Protein AF-A0AAP8MDX5-F1 (afdb_monomer)

Foldseek 3Di:
DFFAKEWEAQAAQKKKAWPVRPDIGDHRGIDMDTDQDLADKIKIAIDGHFQKDWQAKDQDPLEARHGHRPRIGIDHSPPQDPPDVVSVVNGRHHDYGYIYTDMDGDPPTDDPVVVVPPPDPDD

Sequence (123 aa):
MSACKVVVVALDHGAVASGDLTFFCLPGERCEIDFPDFTTDMRLQVIAEPGYMFERWSDAHSHLCSGFTDPVCRLNTNNLDPQNPDHVAMLDSEHVFYVGAVMEVDPDGPDPSIILFDGQVFD

Structure (mmCIF, N/CA/C/O backbone):
data_AF-A0AAP8MDX5-F1
#
_entry.id   AF-A0AAP8MDX5-F1
#
loop_
_atom_site.group_PDB
_atom_site.id
_atom_site.type_symbol
_atom_site.label_atom_id
_atom_site.label_alt_id
_atom_site.label_comp_id
_atom_site.label_asym_id
_atom_site.label_entity_id
_atom_site.label_seq_id
_atom_site.pdbx_PDB_ins_code
_atom_site.Cartn_x
_atom_site.Cartn_y
_atom_site.Cartn_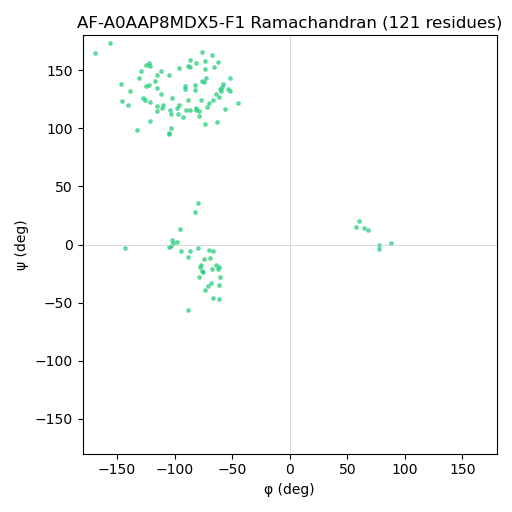z
_atom_site.occupancy
_atom_site.B_iso_or_equiv
_atom_site.auth_seq_id
_atom_site.auth_comp_id
_atom_site.auth_asym_id
_atom_site.auth_atom_id
_atom_site.pdbx_PDB_model_num
ATOM 1 N N . MET A 1 1 ? -0.331 -1.488 -23.931 1.00 48.34 1 MET A N 1
ATOM 2 C CA . MET A 1 1 ? 0.504 -0.740 -22.976 1.00 48.34 1 MET A CA 1
ATOM 3 C C . MET A 1 1 ? 0.851 -1.746 -21.910 1.00 48.34 1 MET A C 1
ATOM 5 O O . MET A 1 1 ? -0.074 -2.287 -21.326 1.00 48.34 1 MET A O 1
ATOM 9 N N . SER A 1 2 ? 2.121 -2.108 -21.802 1.00 56.22 2 SER A N 1
ATOM 10 C CA . SER A 1 2 ? 2.616 -3.080 -20.829 1.00 56.22 2 SER A CA 1
ATOM 11 C C . SER A 1 2 ? 3.131 -2.277 -19.637 1.00 56.22 2 SER A C 1
ATOM 13 O O . SER A 1 2 ? 3.957 -1.390 -19.833 1.00 56.22 2 SER A O 1
ATOM 15 N N . ALA A 1 3 ? 2.566 -2.503 -18.456 1.00 64.44 3 ALA A N 1
ATOM 16 C CA . ALA A 1 3 ? 2.992 -1.871 -17.215 1.00 64.44 3 ALA A CA 1
ATOM 17 C C . ALA A 1 3 ? 2.776 -2.863 -16.071 1.00 64.44 3 ALA A C 1
ATOM 19 O O . ALA A 1 3 ? 1.735 -3.523 -16.013 1.00 64.44 3 ALA A O 1
ATOM 20 N N . CYS A 1 4 ? 3.746 -2.941 -15.162 1.00 68.31 4 CYS A N 1
ATOM 21 C CA . CYS A 1 4 ? 3.612 -3.702 -13.930 1.00 68.31 4 CYS A CA 1
ATOM 22 C C . CYS A 1 4 ? 2.437 -3.141 -13.127 1.00 68.31 4 CYS A C 1
ATOM 24 O O . CYS A 1 4 ? 2.316 -1.924 -12.942 1.00 68.31 4 CYS A O 1
ATOM 26 N N . LYS A 1 5 ? 1.575 -4.038 -12.651 1.00 74.12 5 LYS A N 1
ATOM 27 C CA . LYS A 1 5 ? 0.329 -3.674 -11.991 1.00 74.12 5 LYS A CA 1
ATOM 28 C C . LYS A 1 5 ? 0.392 -4.036 -10.519 1.00 74.12 5 LYS A C 1
ATOM 30 O O . LYS A 1 5 ? 0.697 -5.170 -10.148 1.00 74.12 5 LYS A O 1
ATOM 35 N N . VAL A 1 6 ? 0.052 -3.089 -9.658 1.00 76.19 6 VAL A N 1
ATOM 36 C CA . VAL A 1 6 ? -0.163 -3.360 -8.237 1.00 76.19 6 VAL A CA 1
ATOM 37 C C . VAL A 1 6 ? -1.644 -3.211 -7.947 1.00 76.19 6 VAL A C 1
ATOM 39 O O . VAL A 1 6 ? -2.235 -2.150 -8.132 1.00 76.19 6 VAL A O 1
ATOM 42 N N . VAL A 1 7 ? -2.251 -4.293 -7.481 1.00 78.62 7 VAL A N 1
ATOM 43 C CA . VAL A 1 7 ? -3.618 -4.305 -6.980 1.00 78.62 7 VAL A CA 1
ATOM 44 C C . VAL A 1 7 ? -3.565 -4.070 -5.478 1.00 78.62 7 VAL A C 1
ATOM 46 O O . VAL A 1 7 ? -3.144 -4.917 -4.692 1.00 78.62 7 VAL A O 1
ATOM 49 N N . VAL A 1 8 ? -4.011 -2.897 -5.060 1.00 77.81 8 VAL A N 1
ATOM 50 C CA . VAL A 1 8 ? -4.222 -2.588 -3.653 1.00 77.81 8 VAL A CA 1
ATOM 51 C C . VAL A 1 8 ? -5.572 -3.168 -3.247 1.00 77.81 8 VAL A C 1
ATOM 53 O O . VAL A 1 8 ? -6.616 -2.803 -3.783 1.00 77.81 8 VAL A O 1
ATOM 56 N N . VAL A 1 9 ? -5.543 -4.102 -2.307 1.00 76.44 9 VAL A N 1
ATOM 57 C CA . VAL A 1 9 ? -6.722 -4.697 -1.685 1.00 76.44 9 VAL A CA 1
ATOM 58 C C . VAL A 1 9 ? -6.866 -4.065 -0.310 1.00 76.44 9 VAL A C 1
ATOM 60 O O . VAL A 1 9 ? -6.175 -4.438 0.637 1.00 76.44 9 VAL A O 1
ATOM 63 N N . ALA A 1 10 ? -7.760 -3.093 -0.197 1.00 75.12 10 ALA A N 1
ATOM 64 C CA . ALA A 1 10 ? -8.151 -2.559 1.093 1.00 75.12 10 ALA A CA 1
ATOM 65 C C . ALA A 1 10 ? -9.049 -3.606 1.773 1.00 75.12 10 ALA A C 1
ATOM 67 O O . ALA A 1 10 ? -10.187 -3.820 1.360 1.00 75.12 10 ALA A O 1
ATOM 68 N N . LEU A 1 11 ? -8.506 -4.341 2.751 1.00 72.88 11 LEU A N 1
ATOM 69 C CA . LEU A 1 11 ? -9.308 -5.280 3.540 1.00 72.88 11 LEU A CA 1
ATOM 70 C C . LEU A 1 11 ? -10.304 -4.502 4.414 1.00 72.88 11 LEU A C 1
ATOM 72 O O . LEU A 1 11 ? -10.171 -3.290 4.598 1.00 72.88 11 LEU A O 1
ATOM 76 N N . ASP A 1 12 ? -11.322 -5.200 4.914 1.00 76.44 12 ASP A N 1
ATOM 77 C CA . ASP A 1 12 ? -12.398 -4.585 5.691 1.00 76.44 12 ASP A CA 1
ATOM 78 C C . ASP A 1 12 ? -11.849 -3.728 6.843 1.00 76.44 12 ASP A C 1
ATOM 80 O O . ASP A 1 12 ? -10.835 -4.054 7.466 1.00 76.44 12 ASP A O 1
ATOM 84 N N . HIS A 1 13 ? -12.535 -2.615 7.108 1.00 83.62 13 HIS A N 1
ATOM 85 C CA . HIS A 1 13 ? -12.218 -1.653 8.170 1.00 83.62 13 HIS A CA 1
ATOM 86 C C . HIS A 1 13 ? -10.921 -0.850 8.001 1.00 83.62 13 HIS A C 1
ATOM 88 O O . HIS A 1 13 ? -10.478 -0.159 8.921 1.00 83.62 13 HIS A O 1
ATOM 94 N N . GLY A 1 14 ? -10.323 -0.896 6.809 1.00 83.06 14 GLY A N 1
ATOM 95 C CA . GLY A 1 14 ? -9.094 -0.189 6.494 1.00 83.06 14 GLY A CA 1
ATOM 96 C C . GLY A 1 14 ? -9.077 0.409 5.101 1.00 83.06 14 GLY A C 1
ATOM 97 O O . GLY A 1 14 ? -9.117 -0.322 4.118 1.00 83.06 14 GLY A O 1
ATOM 98 N N . ALA A 1 15 ? -8.934 1.728 5.001 1.00 86.94 15 ALA A N 1
ATOM 99 C CA . ALA A 1 15 ? -8.644 2.387 3.734 1.00 86.94 15 ALA A CA 1
ATOM 100 C C . ALA A 1 15 ? -7.129 2.426 3.484 1.00 86.94 15 ALA A C 1
ATOM 102 O O . ALA A 1 15 ? -6.324 2.472 4.419 1.00 86.94 15 ALA A O 1
ATOM 103 N N . VAL A 1 16 ? -6.733 2.455 2.213 1.00 87.81 16 VAL A N 1
ATOM 104 C CA . VAL A 1 16 ? -5.333 2.643 1.809 1.00 87.81 16 VAL A CA 1
ATOM 105 C C . VAL A 1 16 ? -5.237 3.872 0.920 1.00 87.81 16 VAL A C 1
ATOM 107 O O . VAL A 1 16 ? -5.882 3.940 -0.122 1.00 87.81 16 VAL A O 1
ATOM 110 N N . ALA A 1 17 ? -4.409 4.836 1.306 1.00 89.44 17 ALA A N 1
ATOM 111 C CA . ALA A 1 17 ? -4.196 6.070 0.559 1.00 89.44 17 ALA A CA 1
ATOM 112 C C . ALA A 1 17 ? -2.727 6.230 0.170 1.00 89.44 17 ALA A C 1
ATOM 114 O O . ALA A 1 17 ? -1.839 5.724 0.855 1.00 89.44 17 ALA A O 1
ATOM 115 N N . SER A 1 18 ? -2.442 6.958 -0.905 1.00 88.25 18 SER A N 1
ATOM 116 C CA . SER A 1 18 ? -1.078 7.425 -1.141 1.00 88.25 18 SER A CA 1
ATOM 117 C C . SER A 1 18 ? -0.734 8.572 -0.185 1.00 88.25 18 SER A C 1
ATOM 119 O O . SER A 1 18 ? -1.598 9.347 0.221 1.00 88.25 18 SER A O 1
ATOM 121 N N . GLY A 1 19 ? 0.543 8.717 0.171 1.00 83.00 19 GLY A N 1
ATOM 122 C CA . GLY A 1 19 ? 1.000 9.770 1.087 1.00 83.00 19 GLY A CA 1
ATOM 123 C C . GLY A 1 19 ? 0.804 11.200 0.563 1.00 83.00 19 GLY A C 1
ATOM 124 O O . GLY A 1 19 ? 0.844 12.145 1.344 1.00 83.00 19 GLY A O 1
ATOM 125 N N . ASP A 1 20 ? 0.596 11.367 -0.744 1.00 80.12 20 ASP A N 1
ATOM 126 C CA . ASP A 1 20 ? 0.235 12.625 -1.410 1.00 80.12 20 ASP A CA 1
ATOM 127 C C . ASP A 1 20 ? -1.278 12.756 -1.684 1.00 80.12 20 ASP A C 1
ATOM 129 O O . ASP A 1 20 ? -1.709 13.758 -2.253 1.00 80.12 20 ASP A O 1
ATOM 133 N N . LEU A 1 21 ? -2.079 11.768 -1.264 1.00 79.44 21 LEU A N 1
ATOM 134 C CA . LEU A 1 21 ? -3.539 11.699 -1.398 1.00 79.44 21 LEU A CA 1
ATOM 135 C C . LEU A 1 21 ? -4.063 11.734 -2.844 1.00 79.44 21 LEU A C 1
ATOM 137 O O . LEU A 1 21 ? -5.233 12.035 -3.074 1.00 79.44 21 LEU A O 1
ATOM 141 N N . THR A 1 22 ? -3.222 11.417 -3.828 1.00 83.88 22 THR A N 1
ATOM 142 C CA . THR A 1 22 ? -3.638 11.278 -5.234 1.00 83.88 22 THR A CA 1
ATOM 143 C C . THR A 1 22 ? -4.334 9.946 -5.516 1.00 83.88 22 THR A C 1
ATOM 145 O O . THR A 1 22 ? -5.086 9.833 -6.484 1.00 83.88 22 THR A O 1
ATOM 148 N N . PHE A 1 23 ? -4.133 8.958 -4.644 1.00 85.31 23 PHE A N 1
ATOM 149 C CA . PHE A 1 23 ? -4.771 7.651 -4.666 1.00 85.31 23 PHE A CA 1
ATOM 150 C C . PHE A 1 23 ? -5.465 7.381 -3.329 1.00 85.31 23 PHE A C 1
ATOM 152 O O . PHE A 1 23 ? -4.899 7.624 -2.261 1.00 85.31 23 PHE A O 1
ATOM 159 N N . PHE A 1 24 ? -6.681 6.842 -3.389 1.00 88.12 24 PHE A N 1
ATOM 160 C CA . PHE A 1 24 ? -7.457 6.455 -2.217 1.00 88.12 24 PHE A CA 1
ATOM 161 C C . PHE A 1 24 ? -8.293 5.216 -2.536 1.00 88.12 24 PHE A C 1
ATOM 163 O O . PHE A 1 24 ? -9.075 5.232 -3.484 1.00 88.12 24 PHE A O 1
ATOM 170 N N . CYS A 1 25 ? -8.124 4.160 -1.746 1.00 89.00 25 CYS A N 1
ATOM 171 C CA . CYS A 1 25 ? -8.856 2.908 -1.857 1.00 89.00 25 CYS A CA 1
ATOM 172 C C . CYS A 1 25 ? -9.706 2.695 -0.610 1.00 89.00 25 CYS A C 1
ATOM 174 O O . CYS A 1 25 ? -9.162 2.647 0.499 1.00 89.00 25 CYS A O 1
ATOM 176 N N . LEU A 1 26 ? -11.026 2.614 -0.785 1.00 87.56 26 LEU A N 1
ATOM 177 C CA . LEU A 1 26 ? -11.964 2.499 0.330 1.00 87.56 26 LEU A CA 1
ATOM 178 C C . LEU A 1 26 ? -11.930 1.093 0.950 1.00 87.56 26 LEU A C 1
ATOM 180 O O . LEU A 1 26 ? -11.552 0.135 0.276 1.00 87.56 26 LEU A O 1
ATOM 184 N N . PRO A 1 27 ? -12.355 0.945 2.215 1.00 83.94 27 PRO A N 1
ATOM 185 C CA . PRO A 1 27 ? -12.457 -0.359 2.862 1.00 83.94 27 PRO A CA 1
ATOM 186 C C . PRO A 1 27 ? -13.301 -1.341 2.040 1.00 83.94 27 PRO A C 1
ATOM 188 O O . PRO A 1 27 ? -14.375 -0.991 1.548 1.00 83.94 27 PRO A O 1
ATOM 191 N N . GLY A 1 28 ? -12.806 -2.568 1.877 1.00 81.19 28 GLY A N 1
ATOM 192 C CA . GLY A 1 28 ? -13.453 -3.618 1.087 1.00 81.19 28 GLY A CA 1
ATOM 193 C C . GLY A 1 28 ? -13.291 -3.471 -0.433 1.00 81.19 28 GLY A C 1
ATOM 194 O O . GLY A 1 28 ? -13.721 -4.353 -1.184 1.00 81.19 28 GLY A O 1
ATOM 195 N N . GLU A 1 29 ? -12.663 -2.395 -0.919 1.00 84.06 29 GLU A N 1
ATOM 196 C CA . GLU A 1 29 ? -12.424 -2.193 -2.346 1.00 84.06 29 GLU A CA 1
ATOM 197 C C . GLU A 1 29 ? -11.129 -2.846 -2.843 1.00 84.06 29 GLU A C 1
ATOM 199 O O . GLU A 1 29 ? -10.171 -3.136 -2.119 1.00 84.06 29 GLU A O 1
ATOM 204 N N . ARG A 1 30 ? -11.109 -3.064 -4.160 1.00 86.62 30 ARG A N 1
ATOM 205 C CA . ARG A 1 30 ? -9.916 -3.439 -4.913 1.00 86.62 30 ARG A CA 1
ATOM 206 C C . ARG A 1 30 ? -9.599 -2.318 -5.876 1.00 86.62 30 ARG A C 1
ATOM 208 O O . ARG A 1 30 ? -10.367 -2.067 -6.803 1.00 86.62 30 ARG A O 1
ATOM 215 N N . CYS A 1 31 ? -8.461 -1.685 -5.664 1.00 86.38 31 CYS A N 1
ATOM 216 C CA . CYS A 1 31 ? -8.004 -0.565 -6.460 1.00 86.38 31 CYS A CA 1
ATOM 217 C C . CYS A 1 31 ? -6.728 -0.952 -7.192 1.00 86.38 31 CYS A C 1
ATOM 219 O O . CYS A 1 31 ? -5.911 -1.724 -6.695 1.00 86.38 31 CYS A O 1
ATOM 221 N N . GLU A 1 32 ? -6.555 -0.422 -8.391 1.00 86.00 32 GLU A N 1
ATOM 222 C CA . GLU A 1 32 ? -5.452 -0.792 -9.266 1.00 86.00 32 GLU A CA 1
ATOM 223 C C . GLU A 1 32 ? -4.544 0.412 -9.487 1.00 86.00 32 GLU A C 1
ATOM 225 O O . GLU A 1 32 ? -5.024 1.521 -9.721 1.00 86.00 32 GLU A O 1
ATOM 230 N N . ILE A 1 33 ? -3.236 0.186 -9.391 1.00 81.56 33 ILE A N 1
ATOM 231 C CA . ILE A 1 33 ? -2.204 1.185 -9.643 1.00 81.56 33 ILE A CA 1
ATOM 232 C C . ILE A 1 33 ? -1.249 0.619 -10.685 1.00 81.56 33 ILE A C 1
ATOM 234 O O . ILE A 1 33 ? -0.663 -0.449 -10.491 1.00 81.56 33 ILE A O 1
ATOM 238 N N . ASP A 1 34 ? -1.075 1.365 -11.768 1.00 78.62 34 ASP A N 1
ATOM 239 C CA . ASP A 1 34 ? -0.105 1.041 -12.804 1.00 78.62 34 ASP A CA 1
ATOM 240 C C . ASP A 1 34 ? 1.233 1.715 -12.486 1.00 78.62 34 ASP A C 1
ATOM 242 O O . ASP A 1 34 ? 1.278 2.892 -12.120 1.00 78.62 34 ASP A O 1
ATOM 246 N N . PHE A 1 35 ? 2.330 0.975 -12.647 1.00 76.06 35 PHE A N 1
ATOM 247 C CA . PHE A 1 35 ? 3.696 1.477 -12.508 1.00 76.06 35 PHE A CA 1
ATOM 248 C C . PHE A 1 35 ? 4.301 1.631 -13.907 1.00 76.06 35 PHE A C 1
ATOM 250 O O . PHE A 1 35 ? 4.795 0.651 -14.471 1.00 76.06 35 PHE A O 1
ATOM 257 N N . PRO A 1 36 ? 4.238 2.836 -14.504 1.00 67.38 36 PRO A N 1
ATOM 258 C CA . PRO A 1 36 ? 4.587 3.025 -15.908 1.00 67.38 36 PRO A CA 1
ATOM 259 C C . PRO A 1 36 ? 6.099 3.049 -16.163 1.00 67.38 36 PRO A C 1
ATOM 261 O O . PRO A 1 36 ? 6.513 2.911 -17.313 1.00 67.38 36 PRO A O 1
ATOM 264 N N . ASP A 1 37 ? 6.926 3.260 -15.132 1.00 70.75 37 ASP A N 1
ATOM 265 C CA . ASP A 1 37 ? 8.371 3.409 -15.291 1.00 70.75 37 ASP A CA 1
ATOM 266 C C . ASP A 1 37 ? 9.189 3.074 -14.028 1.00 70.75 37 ASP A C 1
ATOM 268 O O . ASP A 1 37 ? 8.671 2.845 -12.932 1.00 70.75 37 ASP A O 1
ATOM 272 N N . PHE A 1 38 ? 10.513 3.077 -14.213 1.00 70.12 38 PHE A N 1
ATOM 273 C CA . PHE A 1 38 ? 11.538 2.799 -13.206 1.00 70.12 38 PHE A CA 1
ATOM 274 C C . PHE A 1 38 ? 11.680 3.883 -12.123 1.00 70.12 38 PHE A C 1
ATOM 276 O O . PHE A 1 38 ? 12.438 3.686 -11.176 1.00 70.12 38 PHE A O 1
ATOM 283 N N . THR A 1 39 ? 10.969 5.008 -12.215 1.00 76.25 39 THR A N 1
ATOM 284 C CA . THR A 1 39 ? 11.129 6.166 -11.316 1.00 76.25 39 THR A CA 1
ATOM 285 C C . THR A 1 39 ? 10.046 6.283 -10.250 1.00 76.25 39 THR A C 1
ATOM 28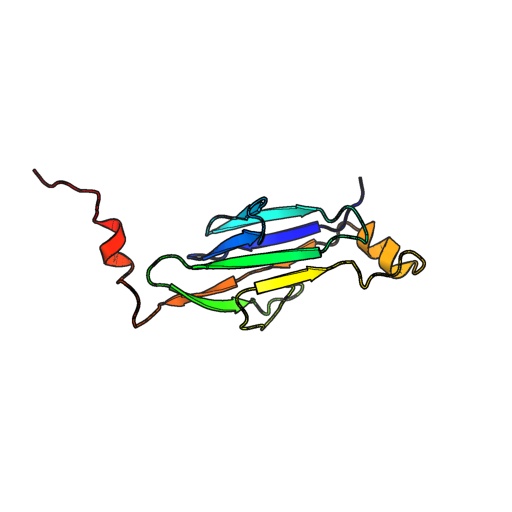7 O O . THR A 1 39 ? 10.034 7.236 -9.467 1.00 76.25 39 THR A O 1
ATOM 290 N N . THR A 1 40 ? 9.141 5.308 -10.185 1.00 76.94 40 THR A N 1
ATOM 291 C CA . THR A 1 40 ? 8.050 5.325 -9.219 1.00 76.94 40 THR A CA 1
ATOM 292 C C . THR A 1 40 ? 8.577 5.175 -7.788 1.00 76.94 40 THR A C 1
ATOM 294 O O . THR A 1 40 ? 9.251 4.202 -7.438 1.00 76.94 40 THR A O 1
ATOM 297 N N . ASP A 1 41 ? 8.227 6.136 -6.935 1.00 84.00 41 ASP A N 1
ATOM 298 C CA . ASP A 1 41 ? 8.406 6.090 -5.484 1.00 84.00 41 ASP A CA 1
ATOM 299 C C . ASP A 1 41 ? 7.100 6.528 -4.826 1.00 84.00 41 ASP A C 1
ATOM 301 O O . ASP A 1 41 ? 6.792 7.716 -4.734 1.00 84.00 41 ASP A O 1
ATOM 305 N N . MET A 1 42 ? 6.312 5.550 -4.400 1.00 85.19 42 MET A N 1
ATOM 306 C CA . MET A 1 42 ? 5.000 5.760 -3.815 1.00 85.19 42 MET A CA 1
ATOM 307 C C . MET A 1 42 ? 4.992 5.261 -2.377 1.00 85.19 42 MET A C 1
ATOM 309 O O . MET A 1 42 ? 5.554 4.220 -2.038 1.00 85.19 42 MET A O 1
ATOM 313 N N . ARG A 1 43 ? 4.320 6.007 -1.507 1.00 89.31 43 ARG A N 1
ATOM 314 C CA . ARG A 1 43 ? 4.067 5.594 -0.127 1.00 89.31 43 ARG A CA 1
ATOM 315 C C . ARG A 1 43 ? 2.587 5.330 0.005 1.00 89.31 43 ARG A C 1
ATOM 317 O O . ARG A 1 43 ? 1.809 6.256 -0.181 1.00 89.31 43 ARG A O 1
ATOM 324 N N . LEU A 1 44 ? 2.227 4.094 0.306 1.00 89.44 44 LEU A N 1
ATOM 325 C CA . LEU A 1 44 ? 0.882 3.724 0.707 1.00 89.44 44 LEU A CA 1
ATOM 326 C C . LEU A 1 44 ? 0.794 3.814 2.225 1.00 89.44 44 LEU A C 1
ATOM 328 O O . LEU A 1 44 ? 1.679 3.335 2.929 1.00 89.44 44 LEU A O 1
ATOM 332 N N . GLN A 1 45 ? -0.264 4.435 2.716 1.00 91.00 45 GLN A N 1
ATOM 333 C CA . GLN A 1 45 ? -0.559 4.579 4.125 1.00 91.00 45 GLN A CA 1
ATOM 334 C C . GLN A 1 45 ? -1.927 3.983 4.420 1.00 91.00 45 GLN A C 1
ATOM 336 O O . GLN A 1 45 ? -2.889 4.189 3.679 1.00 91.00 45 GLN A O 1
ATOM 341 N N . VAL A 1 46 ? -1.996 3.259 5.527 1.00 90.50 46 VAL A N 1
ATOM 342 C CA . VAL A 1 46 ? -3.245 2.732 6.061 1.00 90.50 46 VAL A CA 1
ATOM 343 C C . VAL A 1 46 ? -3.975 3.794 6.868 1.00 90.50 46 VAL A C 1
ATOM 345 O O . VAL A 1 46 ? -3.376 4.483 7.696 1.00 90.50 46 VAL A O 1
ATOM 348 N N . ILE A 1 47 ? -5.286 3.871 6.669 1.00 89.62 47 ILE A N 1
ATOM 349 C CA . ILE A 1 47 ? -6.206 4.653 7.486 1.00 89.62 47 ILE A CA 1
ATOM 350 C C . ILE A 1 47 ? -7.241 3.676 8.046 1.00 89.62 47 ILE A C 1
ATOM 352 O O . ILE A 1 47 ? -8.097 3.186 7.310 1.00 89.62 47 ILE A O 1
ATOM 356 N N . ALA A 1 48 ? -7.130 3.364 9.336 1.00 89.50 48 ALA A N 1
ATOM 357 C CA . ALA A 1 48 ? -8.084 2.497 10.019 1.00 89.50 48 ALA A CA 1
ATOM 358 C C . ALA A 1 48 ? -9.420 3.219 10.246 1.00 89.50 48 ALA A C 1
ATOM 360 O O . ALA A 1 48 ? -9.453 4.423 10.529 1.00 89.50 48 ALA A O 1
ATOM 361 N N . GLU A 1 49 ? -10.521 2.480 10.129 1.00 87.88 49 GLU A N 1
ATOM 362 C CA . GLU A 1 49 ? -11.824 2.950 10.585 1.00 87.88 49 GLU A CA 1
ATOM 363 C C . GLU A 1 49 ? -11.836 3.116 12.115 1.00 87.88 49 GLU A C 1
ATOM 365 O O . GLU A 1 49 ? -11.115 2.418 12.832 1.00 87.88 49 GLU A O 1
ATOM 370 N N . PRO A 1 50 ? -12.672 4.018 12.651 1.00 85.31 50 PRO A N 1
ATOM 371 C CA . PRO A 1 50 ? -12.877 4.118 14.090 1.00 85.31 50 PRO A CA 1
ATOM 372 C C . PRO A 1 50 ? -13.238 2.768 14.739 1.00 85.31 50 PRO A C 1
ATOM 374 O O . PRO A 1 50 ? -14.122 2.060 14.260 1.00 85.31 50 PRO A O 1
ATOM 377 N N . GLY A 1 51 ? -12.566 2.436 15.845 1.00 86.94 51 GLY A N 1
ATOM 378 C CA . GLY A 1 51 ? -12.733 1.157 16.550 1.00 86.94 51 GLY A CA 1
ATOM 379 C C . GLY A 1 51 ? -11.836 0.030 16.030 1.00 86.94 51 GLY A C 1
ATOM 380 O O . GLY A 1 51 ? -11.882 -1.081 16.557 1.00 86.94 51 GLY A O 1
ATOM 381 N N . TYR A 1 52 ? -10.998 0.317 15.033 1.00 90.25 52 TYR A N 1
ATOM 382 C CA . TYR A 1 52 ? -10.004 -0.602 14.495 1.00 90.25 52 TYR A CA 1
ATOM 383 C C . TYR A 1 52 ? -8.608 0.017 14.529 1.00 90.25 52 TYR A C 1
ATOM 385 O O . TYR A 1 52 ? -8.435 1.236 14.476 1.00 90.25 52 TYR A O 1
ATOM 393 N N . MET A 1 53 ? -7.597 -0.843 14.574 1.00 91.69 53 MET A N 1
ATOM 394 C CA . MET A 1 53 ? -6.194 -0.475 14.452 1.00 91.69 53 MET A CA 1
ATOM 395 C C . MET A 1 53 ? -5.501 -1.337 13.402 1.00 91.69 53 MET A C 1
ATOM 397 O O . MET A 1 53 ? -5.846 -2.498 13.187 1.00 91.69 53 MET A O 1
ATOM 401 N N . PHE A 1 54 ? -4.494 -0.756 12.757 1.00 92.25 54 PHE A N 1
ATOM 402 C CA . PHE A 1 54 ? -3.616 -1.497 11.864 1.00 92.25 54 PHE A CA 1
ATOM 403 C C . PHE A 1 54 ? -2.724 -2.442 12.673 1.00 92.25 54 PHE A C 1
ATOM 405 O O . PHE A 1 54 ? -1.955 -1.990 13.520 1.00 92.25 54 PHE A O 1
ATOM 412 N N . GLU A 1 55 ? -2.797 -3.737 12.379 1.00 91.50 55 GLU A N 1
ATOM 413 C CA . GLU A 1 55 ? -1.921 -4.746 12.977 1.00 91.50 55 GLU A CA 1
ATOM 414 C C . GLU A 1 55 ? -0.639 -4.882 12.144 1.00 91.50 55 GLU A C 1
ATOM 416 O O . GLU A 1 55 ? 0.481 -4.734 12.640 1.00 91.50 55 GLU A O 1
ATOM 421 N N . ARG A 1 56 ? -0.810 -5.177 10.849 1.00 92.62 56 ARG A N 1
ATOM 422 C CA . ARG A 1 56 ? 0.280 -5.494 9.919 1.00 92.62 56 ARG A CA 1
ATOM 423 C C . ARG A 1 56 ? -0.190 -5.521 8.473 1.00 92.62 56 ARG A C 1
ATOM 425 O O . ARG A 1 56 ? -1.371 -5.673 8.176 1.00 92.62 56 ARG A O 1
ATOM 432 N N . TRP A 1 57 ? 0.748 -5.490 7.540 1.00 91.31 57 TRP A N 1
ATOM 433 C CA . TRP A 1 57 ? 0.474 -5.840 6.151 1.00 91.31 57 TRP A CA 1
ATOM 434 C C . TRP A 1 57 ?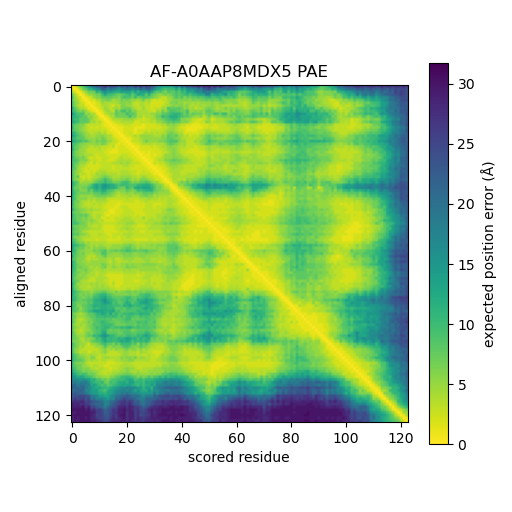 0.360 -7.365 5.991 1.00 91.31 57 TRP A C 1
ATOM 436 O O . TRP A 1 57 ? 1.099 -8.145 6.602 1.00 91.31 57 TRP A O 1
ATOM 446 N N . SER A 1 58 ? -0.583 -7.787 5.154 1.00 87.81 58 SER A N 1
ATOM 447 C CA . SER A 1 58 ? -0.903 -9.180 4.857 1.00 87.81 58 SER A CA 1
ATOM 448 C C . SER A 1 58 ? 0.307 -9.917 4.296 1.00 87.81 58 SER A C 1
ATOM 450 O O . SER A 1 58 ? 1.008 -9.426 3.414 1.00 87.81 58 SER A O 1
ATOM 452 N N . ASP A 1 59 ? 0.517 -11.122 4.811 1.00 88.38 59 ASP A N 1
ATOM 453 C CA . ASP A 1 59 ? 1.620 -12.015 4.481 1.00 88.38 59 ASP A CA 1
ATOM 454 C C . ASP A 1 59 ? 1.279 -13.046 3.398 1.00 88.38 59 ASP A C 1
ATOM 456 O O . ASP A 1 59 ? 2.022 -14.003 3.169 1.00 88.38 59 ASP A O 1
ATOM 460 N N . ALA A 1 60 ? 0.155 -12.850 2.708 1.00 83.88 60 ALA A N 1
ATOM 461 C CA . ALA A 1 60 ? -0.267 -13.716 1.621 1.00 83.88 60 ALA A CA 1
ATOM 462 C C . ALA A 1 60 ? 0.732 -13.705 0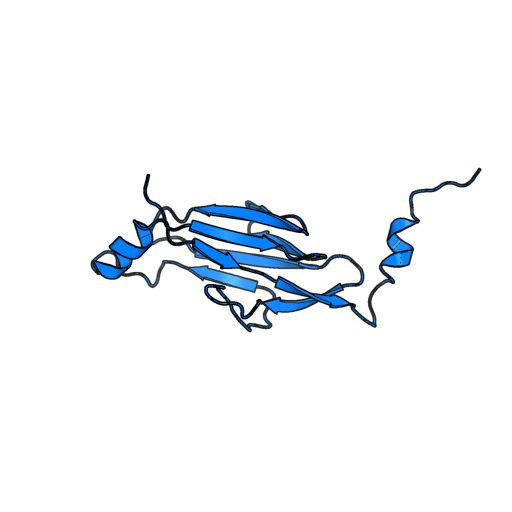.447 1.00 83.88 60 ALA A C 1
ATOM 464 O O . ALA A 1 60 ? 1.527 -12.783 0.249 1.00 83.88 60 ALA A O 1
ATOM 465 N N . HIS A 1 61 ? 0.701 -14.771 -0.354 1.00 78.62 61 HIS A N 1
ATOM 466 C CA . HIS A 1 61 ? 1.593 -14.906 -1.502 1.00 78.62 61 HIS A CA 1
ATOM 467 C C . HIS A 1 61 ? 1.423 -13.734 -2.483 1.00 78.62 61 HIS A C 1
ATOM 469 O O . HIS A 1 61 ? 0.300 -13.321 -2.764 1.00 78.62 61 HIS A O 1
ATOM 475 N N . SER A 1 62 ? 2.539 -13.216 -3.002 1.00 79.12 62 SER A N 1
ATOM 476 C CA . SER A 1 62 ? 2.590 -12.045 -3.894 1.00 79.12 62 SER A CA 1
ATOM 477 C C . SER A 1 62 ? 2.124 -10.719 -3.276 1.00 79.12 62 SER A C 1
ATOM 479 O O . SER A 1 62 ? 1.927 -9.748 -4.011 1.00 79.12 62 SER A O 1
ATOM 481 N N . HIS A 1 63 ? 1.982 -10.641 -1.946 1.00 82.12 63 HIS A N 1
ATOM 482 C CA . HIS A 1 63 ? 1.768 -9.371 -1.257 1.00 82.12 63 HIS A CA 1
ATOM 483 C C . HIS A 1 63 ? 3.089 -8.623 -1.023 1.00 82.12 63 HIS A C 1
ATOM 485 O O . HIS A 1 63 ? 4.077 -9.182 -0.540 1.00 82.12 63 HIS A O 1
ATOM 491 N N . LEU A 1 64 ? 3.098 -7.331 -1.342 1.00 84.44 64 LEU A N 1
ATOM 492 C CA . LEU A 1 64 ? 4.167 -6.396 -1.011 1.00 84.44 64 LEU A CA 1
ATOM 493 C C . LEU A 1 64 ? 4.011 -5.921 0.434 1.00 84.44 64 LEU A C 1
ATOM 495 O O . LEU A 1 64 ? 2.919 -5.952 0.999 1.00 84.44 64 LEU A O 1
ATOM 499 N N . CYS A 1 65 ? 5.125 -5.489 1.032 1.00 86.69 65 CYS A N 1
ATOM 500 C CA . CYS A 1 65 ? 5.204 -5.089 2.444 1.00 86.69 65 CYS A CA 1
ATOM 501 C C . CYS A 1 65 ? 4.775 -6.185 3.436 1.00 86.69 65 CYS A C 1
ATOM 503 O O . CYS A 1 65 ? 4.572 -5.904 4.611 1.00 86.69 65 CYS A O 1
ATOM 505 N N . SER A 1 66 ? 4.683 -7.430 2.965 1.00 86.75 66 SER A N 1
ATOM 506 C CA . SER A 1 66 ? 4.256 -8.610 3.711 1.00 86.75 66 SER A CA 1
ATOM 507 C C . SER A 1 66 ? 4.899 -8.701 5.099 1.00 86.75 66 SER A C 1
ATOM 509 O O . SER A 1 66 ? 6.124 -8.696 5.243 1.00 86.75 66 SER A O 1
ATOM 511 N N . GLY A 1 67 ? 4.051 -8.748 6.131 1.00 85.88 67 GLY A N 1
ATOM 512 C CA . GLY A 1 67 ? 4.454 -8.889 7.530 1.00 85.88 67 GLY A CA 1
ATOM 513 C C . GLY A 1 67 ? 4.993 -7.621 8.201 1.00 85.88 67 GLY A C 1
ATOM 514 O O . GLY A 1 67 ? 5.342 -7.676 9.379 1.00 85.88 67 GLY A O 1
ATOM 515 N N . PHE A 1 68 ? 5.074 -6.482 7.507 1.00 91.44 68 PHE A N 1
ATOM 516 C CA . PHE A 1 68 ? 5.513 -5.231 8.130 1.00 91.44 68 PHE A CA 1
ATOM 517 C C . PHE A 1 68 ? 4.417 -4.651 9.031 1.00 91.44 68 PHE A C 1
ATOM 519 O O . PHE A 1 68 ? 3.244 -4.644 8.669 1.00 91.44 68 PHE A O 1
ATOM 526 N N . THR A 1 69 ? 4.819 -4.126 10.189 1.00 92.69 69 THR A N 1
ATOM 527 C CA . THR A 1 69 ? 3.937 -3.473 11.175 1.00 92.69 69 THR A CA 1
ATOM 528 C C . THR A 1 69 ? 4.003 -1.944 11.104 1.00 92.69 69 THR A C 1
ATOM 530 O O . THR A 1 69 ? 3.361 -1.257 11.890 1.00 92.69 69 THR A O 1
ATOM 533 N N . ASP A 1 70 ? 4.794 -1.390 10.180 1.00 92.56 70 ASP A N 1
ATOM 534 C CA . ASP A 1 70 ? 4.752 0.039 9.865 1.00 92.56 70 ASP A CA 1
ATOM 535 C C . ASP A 1 70 ? 3.510 0.313 8.996 1.00 92.56 70 ASP A C 1
ATOM 537 O O . ASP A 1 70 ? 3.371 -0.324 7.945 1.00 92.56 70 ASP A O 1
ATOM 541 N N . PRO A 1 71 ? 2.604 1.233 9.384 1.00 89.75 71 PRO A N 1
ATOM 542 C CA . PRO A 1 71 ? 1.415 1.566 8.595 1.00 89.75 71 PRO A CA 1
ATOM 543 C C . PRO A 1 71 ? 1.742 2.246 7.257 1.00 89.75 71 PRO A C 1
ATOM 545 O O . PRO A 1 71 ? 0.834 2.491 6.459 1.00 89.75 71 PRO A O 1
ATOM 548 N N . VAL A 1 72 ? 3.014 2.569 6.998 1.00 91.44 72 VAL A N 1
ATOM 549 C CA . VAL A 1 72 ? 3.511 3.093 5.727 1.00 91.44 72 VAL A CA 1
ATOM 550 C C . VAL A 1 72 ? 4.243 1.996 4.949 1.00 91.44 72 VAL A C 1
ATOM 552 O O . VAL A 1 72 ? 5.351 1.579 5.283 1.00 91.44 72 VAL A O 1
ATOM 555 N N . CYS A 1 73 ? 3.654 1.580 3.831 1.00 89.31 73 CYS A N 1
ATOM 556 C CA . CYS A 1 73 ? 4.262 0.690 2.848 1.00 89.31 73 CYS A CA 1
ATOM 557 C C . CYS A 1 73 ? 4.865 1.513 1.705 1.00 89.31 73 CYS A C 1
ATOM 559 O O . CYS A 1 73 ? 4.152 2.146 0.924 1.00 89.31 73 CYS A O 1
ATOM 561 N N . ARG A 1 74 ? 6.197 1.526 1.589 1.00 88.06 74 ARG A N 1
ATOM 562 C CA . ARG A 1 74 ? 6.888 2.216 0.491 1.00 88.06 74 ARG A CA 1
ATOM 563 C C . ARG A 1 74 ? 7.089 1.270 -0.687 1.00 88.06 74 ARG A C 1
ATOM 565 O O . ARG A 1 74 ? 7.852 0.312 -0.592 1.00 88.06 74 ARG A O 1
ATOM 572 N N . LEU A 1 75 ? 6.459 1.593 -1.806 1.00 83.00 75 LEU A N 1
ATOM 573 C CA . LEU A 1 75 ? 6.635 0.929 -3.088 1.00 83.00 75 LEU A CA 1
ATOM 574 C C . LEU A 1 75 ? 7.611 1.752 -3.925 1.00 83.00 75 LEU A C 1
ATOM 576 O O . LEU A 1 75 ? 7.340 2.912 -4.227 1.00 83.00 75 LEU A O 1
ATOM 580 N N . ASN A 1 76 ? 8.756 1.173 -4.283 1.00 78.25 76 ASN A N 1
ATOM 581 C CA . ASN A 1 76 ? 9.700 1.832 -5.174 1.00 78.25 76 ASN A CA 1
ATOM 582 C C . ASN A 1 76 ? 10.154 0.909 -6.301 1.00 78.25 76 ASN A C 1
ATOM 584 O O . ASN A 1 76 ? 10.362 -0.287 -6.114 1.00 78.25 76 ASN A O 1
ATOM 588 N N . THR A 1 77 ? 10.327 1.502 -7.473 1.00 73.06 77 THR A N 1
ATOM 589 C CA . THR A 1 77 ? 10.963 0.878 -8.636 1.00 73.06 77 THR A CA 1
ATOM 590 C C . THR A 1 77 ? 12.373 1.419 -8.854 1.00 73.06 77 THR A C 1
ATOM 592 O O . THR A 1 77 ? 13.077 0.929 -9.720 1.00 73.06 77 THR A O 1
ATOM 595 N N . ASN A 1 78 ? 12.829 2.381 -8.043 1.00 72.56 78 ASN A N 1
ATOM 596 C CA . ASN A 1 78 ? 14.144 3.026 -8.185 1.00 72.56 78 ASN A CA 1
ATOM 597 C C . ASN A 1 78 ? 15.340 2.066 -8.044 1.00 72.56 78 ASN A C 1
ATOM 599 O O . ASN A 1 78 ? 16.447 2.399 -8.458 1.00 72.56 78 ASN A O 1
ATOM 603 N N . ASN A 1 79 ? 15.133 0.892 -7.441 1.00 71.31 79 ASN A N 1
ATOM 604 C CA . ASN A 1 79 ? 16.152 -0.156 -7.341 1.00 71.31 79 ASN A CA 1
ATOM 605 C C . ASN A 1 79 ? 16.170 -1.091 -8.563 1.00 71.31 79 ASN A C 1
ATOM 607 O O . ASN A 1 79 ? 17.033 -1.964 -8.658 1.00 71.31 79 ASN A O 1
ATOM 611 N N . LEU A 1 80 ? 15.220 -0.930 -9.484 1.00 74.69 80 LEU A N 1
ATOM 612 C CA . LEU A 1 80 ? 15.193 -1.653 -10.741 1.00 74.69 80 LEU A CA 1
ATOM 613 C C . LEU A 1 80 ? 16.146 -0.963 -11.725 1.00 74.69 80 LEU A C 1
ATOM 615 O O . LEU A 1 80 ? 15.964 0.186 -12.114 1.00 74.69 80 LEU A O 1
ATOM 619 N N . ASP A 1 81 ? 17.186 -1.685 -12.119 1.00 77.44 81 ASP A N 1
ATOM 620 C CA . ASP A 1 81 ? 18.106 -1.295 -13.186 1.00 77.44 81 ASP A CA 1
ATOM 621 C C . ASP A 1 81 ? 17.441 -1.402 -14.579 1.00 77.44 81 ASP A C 1
ATOM 623 O O . ASP A 1 81 ? 17.100 -2.518 -14.981 1.00 77.44 81 ASP A O 1
ATOM 627 N N . PRO A 1 82 ? 17.298 -0.300 -15.343 1.00 78.19 82 PRO A N 1
ATOM 628 C CA . PRO A 1 82 ? 16.733 -0.317 -16.695 1.00 78.19 82 PRO A CA 1
ATOM 629 C C . PRO A 1 82 ? 17.628 -1.012 -17.734 1.00 78.19 82 PRO A C 1
ATOM 631 O O . PRO A 1 82 ? 17.181 -1.270 -18.850 1.00 78.19 82 PRO A O 1
ATOM 634 N N . GLN A 1 83 ? 18.890 -1.307 -17.409 1.00 82.44 83 GLN A N 1
ATOM 635 C CA . GLN A 1 83 ? 19.788 -2.099 -18.257 1.00 82.44 83 GLN A CA 1
ATOM 636 C C . GLN A 1 83 ? 19.685 -3.602 -17.979 1.00 82.44 83 GLN A C 1
ATOM 638 O O . GLN A 1 83 ? 20.213 -4.401 -18.755 1.00 82.44 83 GLN A O 1
ATOM 643 N N . ASN A 1 84 ? 19.003 -3.998 -16.902 1.00 81.56 84 ASN A N 1
ATOM 644 C CA . ASN A 1 84 ? 18.786 -5.397 -16.585 1.00 81.56 84 ASN A CA 1
ATOM 645 C C . ASN A 1 84 ? 17.529 -5.913 -17.317 1.00 81.56 84 ASN A C 1
ATOM 647 O O . ASN A 1 84 ? 16.419 -5.465 -17.010 1.00 81.56 84 ASN A O 1
ATOM 651 N N . PRO A 1 85 ? 17.665 -6.874 -18.252 1.00 84.31 85 PRO A N 1
ATOM 652 C CA . PRO A 1 85 ? 16.537 -7.394 -19.021 1.00 84.31 85 PRO A CA 1
ATOM 653 C C . PRO A 1 85 ? 15.455 -8.044 -18.150 1.00 84.31 85 PRO A C 1
ATOM 655 O O . PRO A 1 85 ? 14.290 -7.995 -18.531 1.00 84.31 85 PRO A O 1
ATOM 658 N N . ASP A 1 86 ? 15.797 -8.588 -16.978 1.00 80.62 86 ASP A N 1
ATOM 659 C CA . ASP A 1 86 ? 14.815 -9.181 -16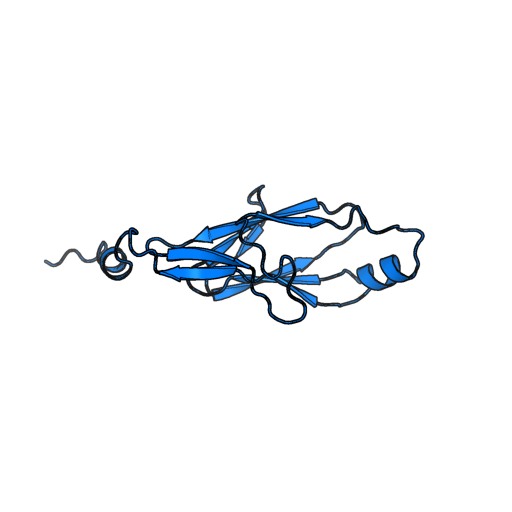.063 1.00 80.62 86 ASP A CA 1
ATOM 660 C C . ASP A 1 86 ? 13.938 -8.106 -15.402 1.00 80.62 86 ASP A C 1
ATOM 662 O O . ASP A 1 86 ? 12.740 -8.303 -15.206 1.00 80.62 86 ASP A O 1
ATOM 666 N N . HIS A 1 87 ? 14.505 -6.933 -15.102 1.00 79.31 87 HIS A N 1
ATOM 667 C CA . HIS A 1 87 ? 13.747 -5.811 -14.543 1.00 79.31 87 HIS A CA 1
ATOM 668 C C . HIS A 1 87 ? 12.857 -5.145 -15.593 1.00 79.31 87 HIS A C 1
ATOM 670 O O . HIS A 1 87 ? 11.716 -4.793 -15.297 1.00 79.31 87 HIS A O 1
ATOM 676 N N . VAL A 1 88 ? 13.360 -5.012 -16.825 1.00 80.38 88 VAL A N 1
ATOM 677 C CA . VAL A 1 88 ? 12.564 -4.552 -17.971 1.00 80.38 88 VAL A CA 1
ATOM 678 C C . VAL A 1 88 ? 11.412 -5.519 -18.224 1.00 80.38 88 VAL A C 1
ATOM 680 O O . VAL A 1 88 ? 10.272 -5.085 -18.311 1.00 80.38 88 VAL A O 1
ATOM 683 N N . ALA A 1 89 ? 11.676 -6.828 -18.239 1.00 80.75 89 ALA A N 1
ATOM 684 C CA . ALA A 1 89 ? 10.641 -7.842 -18.412 1.00 80.75 89 ALA A CA 1
ATOM 685 C C . ALA A 1 89 ? 9.598 -7.819 -17.286 1.00 80.75 89 ALA A C 1
ATOM 687 O O . ALA A 1 89 ? 8.425 -8.059 -17.553 1.00 80.75 89 ALA A O 1
ATOM 688 N N . MET A 1 90 ? 9.994 -7.511 -16.046 1.00 74.81 90 MET A N 1
ATOM 689 C CA . MET A 1 90 ? 9.056 -7.344 -14.935 1.00 74.81 90 MET A CA 1
ATOM 690 C C . MET A 1 90 ? 8.147 -6.125 -15.137 1.00 74.81 90 MET A C 1
ATOM 692 O O . MET A 1 90 ? 6.937 -6.246 -14.958 1.00 74.81 90 MET A O 1
ATOM 696 N N . LEU A 1 91 ? 8.691 -4.969 -15.532 1.00 74.94 91 LEU A N 1
ATOM 697 C CA . LEU A 1 91 ? 7.878 -3.777 -15.809 1.00 74.94 91 LEU A CA 1
ATOM 698 C C . LEU A 1 91 ? 7.003 -3.927 -17.056 1.00 74.94 91 LEU A C 1
ATOM 700 O O . LEU A 1 91 ? 5.883 -3.427 -17.070 1.00 74.94 91 LEU A O 1
ATOM 704 N N . ASP A 1 92 ? 7.473 -4.662 -18.060 1.00 76.81 92 ASP A N 1
ATOM 705 C CA . ASP A 1 92 ? 6.704 -4.977 -19.264 1.00 76.81 92 ASP A CA 1
ATOM 706 C C . ASP A 1 92 ? 5.704 -6.131 -19.058 1.00 76.81 92 ASP A C 1
ATOM 708 O O . ASP A 1 92 ? 4.952 -6.472 -19.975 1.00 76.81 92 ASP A O 1
ATOM 712 N N . SER A 1 93 ? 5.679 -6.752 -17.876 1.00 72.75 93 SER A N 1
ATOM 713 C CA . SER A 1 93 ? 4.760 -7.848 -17.569 1.00 72.75 93 SER A CA 1
ATOM 714 C C . SER A 1 93 ? 3.423 -7.351 -17.023 1.00 72.75 93 SER A C 1
ATOM 716 O O . SER A 1 93 ? 3.349 -6.330 -16.350 1.00 72.75 93 SER A O 1
ATOM 718 N N . GLU A 1 94 ? 2.370 -8.148 -17.214 1.00 71.69 94 GLU A N 1
ATOM 719 C CA . GLU A 1 94 ? 1.098 -7.992 -16.490 1.00 71.69 94 GLU A CA 1
ATOM 720 C C . GLU A 1 94 ? 1.148 -8.653 -15.101 1.00 71.69 94 GLU A C 1
ATOM 722 O O . GLU A 1 94 ? 0.140 -9.156 -14.602 1.00 71.69 94 GLU A O 1
ATOM 727 N N . HIS A 1 95 ? 2.334 -8.739 -14.486 1.00 71.38 95 HIS A N 1
ATOM 728 C CA . HIS A 1 95 ? 2.436 -9.306 -13.152 1.00 71.38 95 HIS A CA 1
ATOM 729 C C . HIS A 1 95 ? 1.661 -8.429 -12.174 1.00 71.38 95 HIS A C 1
ATOM 731 O O . HIS A 1 95 ? 1.830 -7.209 -12.144 1.00 71.38 95 HIS A O 1
ATOM 737 N N . VAL A 1 96 ? 0.805 -9.078 -11.387 1.00 76.25 96 VAL A N 1
ATOM 738 C CA . VAL A 1 96 ? -0.027 -8.423 -10.388 1.00 76.25 96 VAL A CA 1
ATOM 739 C C . VAL A 1 96 ? 0.566 -8.683 -9.017 1.00 76.25 96 VAL A C 1
ATOM 741 O O . VAL A 1 96 ? 0.591 -9.821 -8.547 1.00 76.25 96 VAL A O 1
ATOM 744 N N . PHE A 1 97 ? 1.012 -7.617 -8.367 1.00 77.62 97 PHE A N 1
ATOM 745 C CA . PHE A 1 97 ? 1.351 -7.647 -6.950 1.00 77.62 97 PHE A CA 1
ATOM 746 C C . PHE A 1 97 ? 0.181 -7.149 -6.116 1.00 77.62 97 PHE A C 1
ATOM 748 O O . PHE A 1 97 ? -0.593 -6.311 -6.572 1.00 77.62 97 PHE A O 1
ATOM 755 N N . TYR A 1 98 ? 0.076 -7.628 -4.883 1.00 82.56 98 TYR A N 1
ATOM 756 C CA . TYR A 1 98 ? -1.001 -7.243 -3.982 1.00 82.56 98 TYR A CA 1
ATOM 757 C C . TYR A 1 98 ? -0.480 -6.408 -2.818 1.00 82.56 98 TYR A C 1
ATOM 759 O O . TYR A 1 98 ? 0.642 -6.592 -2.360 1.00 82.56 98 TYR A O 1
ATOM 767 N N . VAL A 1 99 ? -1.297 -5.503 -2.295 1.00 83.19 99 VAL A N 1
ATOM 768 C CA . VAL A 1 99 ? -1.064 -4.884 -0.984 1.00 83.19 99 VAL A CA 1
ATOM 769 C C . VAL A 1 99 ? -2.336 -5.052 -0.181 1.00 83.19 99 VAL A C 1
ATOM 771 O O . VAL A 1 99 ? -3.393 -4.683 -0.671 1.00 83.19 99 VAL A O 1
ATOM 774 N N . GLY A 1 100 ? -2.253 -5.616 1.023 1.00 83.31 100 GLY A N 1
ATOM 775 C CA . GLY A 1 100 ? -3.419 -5.785 1.888 1.00 83.31 100 GLY A CA 1
ATOM 776 C C . GLY A 1 100 ? -3.078 -5.458 3.324 1.00 83.31 100 GLY A C 1
ATOM 777 O O . GLY A 1 100 ? -2.052 -5.920 3.808 1.00 83.31 100 GLY A O 1
ATOM 778 N N . ALA A 1 101 ? -3.898 -4.654 3.990 1.00 85.94 101 ALA A N 1
ATOM 779 C CA . ALA A 1 101 ? -3.675 -4.245 5.371 1.00 85.94 101 ALA A CA 1
ATOM 780 C C . ALA A 1 101 ? -4.576 -5.049 6.310 1.00 85.94 101 ALA A C 1
ATOM 782 O O . ALA A 1 101 ? -5.779 -5.098 6.095 1.00 85.94 101 ALA A O 1
ATOM 783 N N . VAL A 1 102 ? -4.007 -5.694 7.322 1.00 87.62 102 VAL A N 1
ATOM 784 C CA . VAL A 1 102 ? -4.760 -6.436 8.336 1.00 87.62 102 VAL A CA 1
ATOM 785 C C . VAL A 1 102 ? -5.126 -5.477 9.461 1.00 87.62 102 VAL A C 1
ATOM 787 O O . VAL A 1 102 ? -4.251 -4.814 10.027 1.00 87.62 102 VAL A O 1
ATOM 790 N N . MET A 1 103 ? -6.424 -5.403 9.746 1.00 89.81 103 MET A N 1
ATOM 791 C CA . MET A 1 103 ? -6.981 -4.622 10.844 1.00 89.81 103 MET A CA 1
ATOM 792 C C . MET A 1 103 ? -7.398 -5.542 11.978 1.00 89.81 103 MET A C 1
ATOM 794 O O . MET A 1 103 ? -7.921 -6.633 11.744 1.00 89.81 103 MET A O 1
ATOM 798 N N . GLU A 1 104 ? -7.241 -5.055 13.197 1.00 90.44 104 GLU A N 1
ATOM 799 C CA . GLU A 1 104 ? -7.778 -5.675 14.399 1.00 90.44 104 GLU A CA 1
ATOM 800 C C . GLU A 1 104 ? -8.687 -4.691 15.129 1.00 90.44 104 GLU A C 1
ATOM 802 O O . GLU A 1 104 ? -8.565 -3.476 14.967 1.00 90.44 104 GLU A O 1
ATOM 807 N N . VAL A 1 105 ? -9.618 -5.218 15.926 1.00 89.50 105 VAL A N 1
ATOM 808 C CA . VAL A 1 105 ? -10.441 -4.389 16.813 1.00 89.50 105 VAL A CA 1
ATOM 809 C C . VAL A 1 105 ? -9.515 -3.693 17.801 1.00 89.50 105 VAL A C 1
ATOM 811 O O . VAL A 1 105 ? -8.732 -4.355 18.481 1.00 89.50 105 VAL A O 1
ATOM 814 N N . ASP A 1 106 ? -9.623 -2.372 17.889 1.00 88.75 106 ASP A N 1
ATOM 815 C CA . ASP A 1 106 ? -8.913 -1.596 18.896 1.00 88.75 106 ASP A CA 1
ATOM 816 C C . ASP A 1 106 ? -9.664 -1.730 20.235 1.00 88.75 106 ASP A C 1
ATOM 818 O O . ASP A 1 106 ? -10.779 -1.212 20.357 1.00 88.75 106 ASP A O 1
ATOM 822 N N . PRO A 1 107 ? -9.107 -2.430 21.24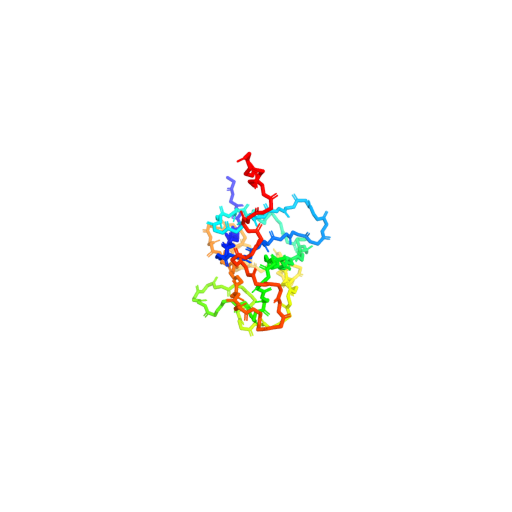4 1.00 82.81 107 PRO A N 1
ATOM 823 C CA . PRO A 1 107 ? -9.785 -2.636 22.523 1.00 82.81 107 PRO A CA 1
ATOM 824 C C . PRO A 1 107 ? -9.956 -1.340 23.328 1.00 82.81 107 PRO A C 1
ATOM 826 O O . PRO A 1 107 ? -10.822 -1.286 24.202 1.00 82.81 107 PRO A O 1
ATOM 829 N N . ASP A 1 108 ? -9.146 -0.319 23.037 1.00 84.75 108 ASP A N 1
ATOM 830 C CA . ASP A 1 108 ? -9.197 1.004 23.661 1.00 84.75 108 ASP A CA 1
ATOM 831 C C . ASP A 1 108 ? -9.860 2.050 22.738 1.00 84.75 108 ASP A C 1
ATOM 833 O O . ASP A 1 108 ? -10.027 3.216 23.113 1.00 84.75 108 ASP A O 1
ATOM 837 N N . GLY A 1 109 ? -10.250 1.632 21.531 1.00 72.44 109 GLY A N 1
ATOM 838 C CA . GLY A 1 109 ? -10.877 2.462 20.516 1.00 72.44 109 GLY A CA 1
ATOM 839 C C . GLY A 1 109 ? -12.353 2.753 20.804 1.00 72.44 109 GLY A C 1
ATOM 840 O O . GLY A 1 109 ? -12.985 2.117 21.653 1.00 72.44 109 GLY A O 1
ATOM 841 N N . PRO A 1 110 ? -12.950 3.734 20.103 1.00 73.94 110 PRO A N 1
ATOM 842 C CA . PRO A 1 110 ? -14.387 3.952 20.184 1.00 73.94 110 PRO A CA 1
ATOM 843 C C . PRO A 1 110 ? -15.119 2.691 19.707 1.00 73.94 110 PRO A C 1
ATOM 845 O O . PRO A 1 110 ? -14.769 2.135 18.670 1.00 73.94 110 PRO A O 1
ATOM 848 N N . ASP A 1 111 ? -16.134 2.250 20.455 1.00 69.00 111 ASP A N 1
ATOM 849 C CA . ASP A 1 111 ? -16.904 1.052 20.106 1.00 69.00 111 ASP A CA 1
ATOM 850 C C . ASP A 1 111 ? -17.490 1.205 18.685 1.00 69.00 111 ASP A C 1
ATOM 852 O O . ASP A 1 111 ? -18.316 2.103 18.468 1.00 69.00 111 ASP A O 1
ATOM 856 N N . PRO A 1 112 ? -17.101 0.351 17.715 1.00 62.69 112 PRO A N 1
ATOM 857 C CA . PRO A 1 112 ? -17.525 0.484 16.323 1.00 62.69 112 PRO A CA 1
ATOM 858 C C . PRO A 1 112 ? -19.045 0.341 16.159 1.00 62.69 112 PRO A C 1
ATOM 860 O O . PRO A 1 112 ? -19.616 0.838 15.188 1.00 62.69 112 PRO A O 1
ATOM 863 N N . SER A 1 113 ? -19.733 -0.282 17.124 1.00 61.44 113 SER A N 1
ATOM 864 C CA . SER A 1 113 ? -21.191 -0.389 17.129 1.00 61.44 113 SER A CA 1
ATOM 865 C C . SER A 1 113 ? -21.899 0.909 17.524 1.00 61.44 113 SER A C 1
ATOM 867 O O . SER A 1 113 ? -23.037 1.112 17.112 1.00 61.44 113 SER A O 1
ATOM 869 N N . ILE A 1 114 ? -21.246 1.819 18.255 1.00 57.31 114 ILE A N 1
ATOM 870 C CA . ILE A 1 114 ? -21.836 3.095 18.701 1.00 57.31 114 ILE A CA 1
ATOM 871 C C . ILE A 1 114 ? -21.836 4.137 17.569 1.00 57.31 114 ILE A C 1
ATOM 873 O O . ILE A 1 114 ? -22.726 4.982 17.498 1.00 57.31 114 ILE A O 1
ATOM 877 N N . ILE A 1 115 ? -20.893 4.044 16.630 1.00 55.16 115 ILE A N 1
ATOM 878 C CA . ILE A 1 115 ? -20.655 5.056 15.584 1.00 55.16 115 ILE A CA 1
ATOM 879 C C . ILE A 1 115 ? -21.713 4.994 14.468 1.00 55.16 115 ILE A C 1
ATOM 881 O O . ILE A 1 115 ? -21.989 5.992 13.807 1.00 55.16 115 ILE A O 1
ATOM 885 N N . LEU A 1 116 ? -22.384 3.850 14.301 1.00 52.97 116 LEU A N 1
ATOM 886 C CA . LEU A 1 116 ? -23.486 3.682 13.345 1.00 52.97 116 LEU A CA 1
ATOM 887 C C . LEU A 1 116 ? -24.798 4.361 13.787 1.00 52.97 116 LEU A C 1
ATOM 889 O O . LEU A 1 116 ? -25.713 4.486 12.973 1.00 52.97 116 LEU A O 1
ATOM 893 N N . PHE A 1 117 ? -24.913 4.804 15.045 1.00 52.97 117 PHE A N 1
ATOM 894 C CA . PHE A 1 117 ? -26.161 5.356 15.588 1.00 52.97 117 PHE A CA 1
ATOM 895 C C . PHE A 1 117 ? -26.284 6.886 15.513 1.00 52.97 117 PHE A C 1
ATOM 897 O O . PHE A 1 117 ? -27.367 7.408 15.782 1.00 52.97 117 PHE A O 1
ATOM 904 N N . ASP A 1 118 ? -25.252 7.618 15.079 1.00 49.69 118 ASP A N 1
ATOM 905 C CA . ASP A 1 118 ? -25.235 9.096 15.066 1.00 49.69 118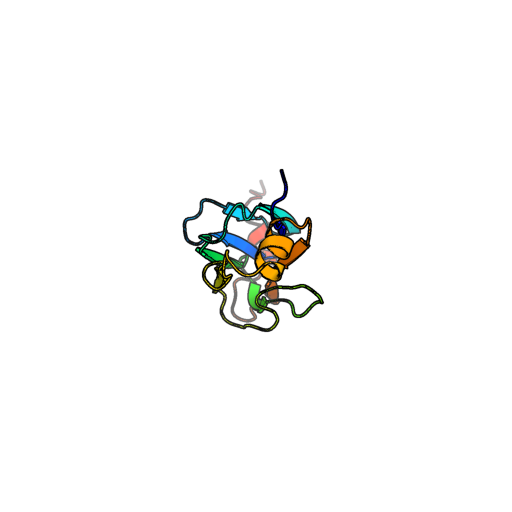 ASP A CA 1
ATOM 906 C C . ASP A 1 118 ? -25.992 9.725 13.867 1.00 49.69 118 ASP A C 1
ATOM 908 O O . ASP A 1 118 ? -25.608 10.743 13.291 1.00 49.69 118 ASP A O 1
ATOM 912 N N . GLY A 1 119 ? -27.091 9.085 13.452 1.00 49.19 119 GLY A N 1
ATOM 913 C CA . GLY A 1 119 ? -27.946 9.524 12.345 1.00 49.19 119 GLY A CA 1
ATOM 914 C C . GLY A 1 119 ? -29.446 9.293 12.539 1.00 49.19 119 GLY A C 1
ATOM 915 O O . GLY A 1 119 ? -30.231 9.714 11.689 1.00 49.19 119 GLY A O 1
ATOM 916 N N . GLN A 1 120 ? -29.886 8.662 13.634 1.00 46.78 120 GLN A N 1
ATOM 917 C CA . GLN A 1 120 ? -31.315 8.513 13.921 1.00 46.78 120 GLN A CA 1
ATOM 918 C C . GLN A 1 120 ? -31.747 9.479 15.023 1.00 46.78 120 GLN A C 1
ATOM 920 O O . GLN A 1 120 ? -31.653 9.1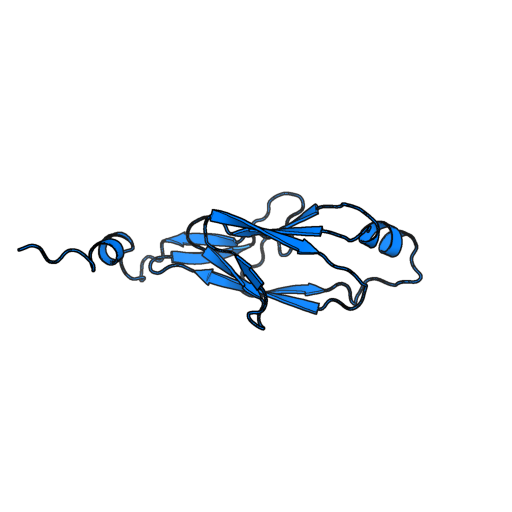95 16.214 1.00 46.78 120 GLN A O 1
ATOM 925 N N . VAL A 1 121 ? -32.284 10.623 14.594 1.00 44.47 121 VAL A N 1
ATOM 926 C CA . VAL A 1 121 ? -33.259 11.366 15.396 1.00 44.47 121 VAL A CA 1
ATOM 927 C C . VAL A 1 121 ? -34.477 10.453 15.533 1.00 44.47 121 VAL A C 1
ATOM 929 O O . VAL A 1 121 ? -35.198 10.231 14.561 1.00 44.47 121 VAL A O 1
ATOM 932 N N . PHE A 1 122 ? -34.667 9.870 16.712 1.00 52.62 122 PHE A N 1
ATOM 933 C CA . PHE A 1 122 ? -35.944 9.267 17.074 1.00 52.62 122 PHE A CA 1
ATOM 934 C C . PHE A 1 122 ? -36.880 10.415 17.482 1.00 52.62 122 PHE A C 1
ATOM 936 O O . PHE A 1 122 ? -36.570 11.139 18.429 1.00 52.62 122 PHE A O 1
ATOM 943 N N . ASP A 1 123 ? -37.948 10.614 16.704 1.00 51.16 123 ASP A N 1
ATOM 944 C CA . ASP A 1 123 ? -39.123 11.426 17.071 1.00 51.16 123 ASP A CA 1
ATOM 945 C C . ASP A 1 123 ? -39.869 10.792 18.259 1.00 51.16 123 ASP A C 1
ATOM 947 O O . ASP A 1 123 ? -39.965 9.538 18.290 1.00 51.16 123 ASP A O 1
#

Nearest PDB structures (foldseek):
  2i0w-assembly1_A  TM=4.655E-01  e=9.285E-01  Solanum lycopersicum
  7pmx-assembly1_A  TM=4.611E-01  e=2.055E+00  Homo sapiens
  7u8t-assembly1_A  TM=4.109E-01  e=1.381E+00  Thermochaetoides thermophila
  7s8u-assembly1_A  TM=3.894E-01  e=1.165E+00  Equus caballus

Mean predicted aligned error: 8.66 Å

Solvent-accessible surface area (backbone atoms only — not comparable to full-atom values): 6820 Å² total; per-re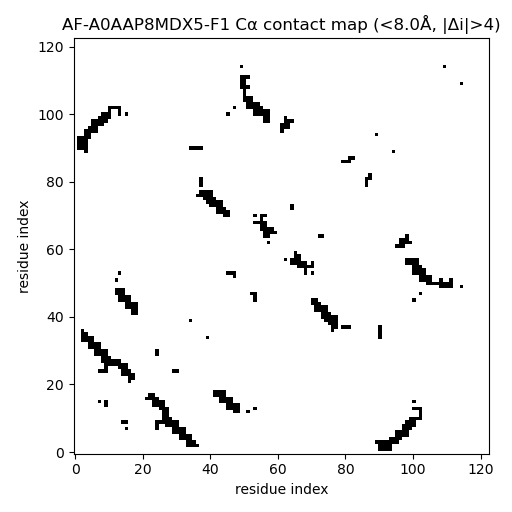sidue (Å²): 137,63,34,21,31,36,38,38,36,18,32,65,59,22,27,38,29,33,80,84,64,85,42,78,32,53,53,64,36,78,36,79,44,77,44,86,54,54,77,46,75,46,42,37,31,64,45,55,37,80,23,36,34,76,61,30,25,35,70,55,90,64,30,51,59,46,64,36,66,62,62,62,43,74,49,67,30,67,86,48,50,84,86,38,68,69,46,45,52,49,36,52,24,84,51,71,36,35,35,36,51,39,59,39,78,33,91,88,42,58,62,58,78,62,68,77,56,85,77,67,84,80,130

pLDDT: mean 79.01, std 11.44, range [44.47, 92.69]

Secondary structure (DSSP, 8-state):
---EEEEEE--TTEEEEETTSS-EE-TT-EEEEEE-STT-EEEEEEEEPTTEEEEEE--STTBTTTT--SSEEEEE-TTS-TT-HHHHHHHTS--EEEEEEEEEE-TTSPPHHHHTTTT----

Organism: NCBI:txid930805

Radius of gyration: 17.36 Å; Cα contacts (8 Å, |Δi|>4): 268; chains: 1; bounding box: 59×28×47 Å